Protein AF-A0A2I0QNM2-F1 (afdb_monomer)

Radius of gyration: 20.73 Å; Cα contacts (8 Å, |Δi|>4): 16; chains: 1; bounding box: 50×38×47 Å

Structure (mmCIF, N/CA/C/O backbone):
data_AF-A0A2I0QNM2-F1
#
_entry.id   AF-A0A2I0QNM2-F1
#
loop_
_atom_site.group_PDB
_atom_site.id
_atom_site.type_symbol
_atom_site.label_atom_id
_atom_site.label_alt_id
_atom_site.label_comp_id
_atom_site.label_asym_id
_atom_site.label_entity_id
_atom_site.label_seq_id
_atom_site.pdbx_PDB_ins_code
_atom_site.Cartn_x
_atom_site.Cartn_y
_atom_site.Cartn_z
_atom_site.occupancy
_atom_site.B_iso_or_equiv
_atom_site.auth_seq_id
_atom_site.auth_comp_id
_atom_site.auth_asym_id
_atom_site.auth_atom_id
_atom_site.pdbx_PDB_model_num
ATOM 1 N N . MET A 1 1 ? 18.707 26.419 -33.299 1.00 57.41 1 MET A N 1
ATOM 2 C CA . MET A 1 1 ? 17.979 26.353 -32.012 1.00 57.41 1 MET A CA 1
ATOM 3 C C . MET A 1 1 ? 18.527 25.178 -31.221 1.00 57.41 1 MET A C 1
ATOM 5 O O . MET A 1 1 ? 18.337 24.054 -31.657 1.00 57.41 1 MET A O 1
ATOM 9 N N . GLN A 1 2 ? 19.249 25.409 -30.122 1.00 59.28 2 GLN A N 1
ATOM 10 C CA . GLN A 1 2 ? 19.541 24.330 -29.173 1.00 59.28 2 GLN A CA 1
ATOM 11 C C . GLN A 1 2 ? 18.268 24.068 -28.369 1.00 59.28 2 GLN A C 1
ATOM 13 O O . GLN A 1 2 ? 17.844 24.911 -27.585 1.00 59.28 2 GLN A O 1
ATOM 18 N N . THR A 1 3 ? 17.624 22.930 -28.598 1.00 66.19 3 THR A N 1
ATOM 19 C CA . THR A 1 3 ? 16.518 22.464 -27.760 1.00 66.19 3 THR A CA 1
ATOM 20 C C . THR A 1 3 ? 17.125 21.747 -26.558 1.00 66.19 3 THR A C 1
ATOM 22 O O . THR A 1 3 ? 17.657 20.647 -26.706 1.00 66.19 3 THR A O 1
ATOM 25 N N . MET A 1 4 ? 17.108 22.365 -25.374 1.00 78.06 4 MET A N 1
ATOM 26 C CA . MET A 1 4 ? 17.506 21.665 -24.149 1.00 78.06 4 MET A CA 1
ATOM 27 C C . MET A 1 4 ? 16.487 20.566 -23.843 1.00 78.06 4 MET A C 1
ATOM 29 O O . MET A 1 4 ? 15.302 20.839 -23.662 1.00 78.06 4 MET A O 1
ATOM 33 N N . GLN A 1 5 ? 16.952 19.320 -23.802 1.00 86.94 5 GLN A N 1
ATOM 34 C CA . GLN A 1 5 ? 16.129 18.166 -23.457 1.00 86.94 5 GLN A CA 1
ATOM 35 C C . GLN A 1 5 ? 15.806 18.168 -21.953 1.00 86.94 5 GLN A C 1
ATOM 37 O O 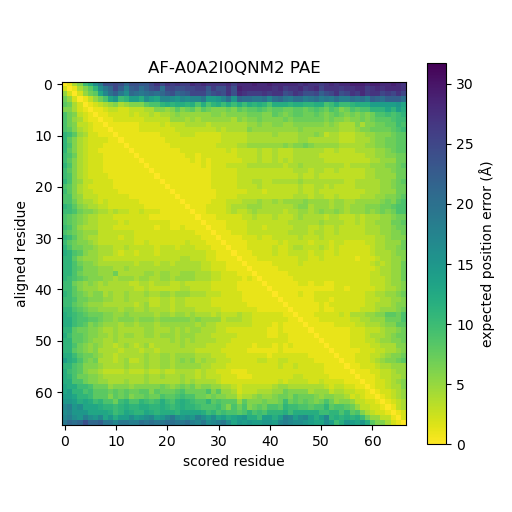. GLN A 1 5 ? 16.672 18.454 -21.124 1.00 86.94 5 GLN A O 1
ATOM 42 N N . GLY A 1 6 ? 14.560 17.842 -21.597 1.00 92.00 6 GLY A N 1
ATOM 43 C CA . GLY A 1 6 ? 14.133 17.717 -20.201 1.00 92.00 6 GLY A CA 1
ATOM 44 C C . GLY A 1 6 ? 14.814 16.548 -19.479 1.00 92.00 6 GLY A C 1
ATOM 45 O O . GLY A 1 6 ? 15.133 15.528 -20.091 1.00 92.00 6 GLY A O 1
ATOM 46 N N . LYS A 1 7 ? 15.023 16.683 -18.163 1.00 93.88 7 LYS A N 1
ATOM 47 C CA . LYS A 1 7 ? 15.603 15.634 -17.311 1.00 93.88 7 LYS A CA 1
ATOM 48 C C . LYS A 1 7 ? 14.508 14.929 -16.515 1.00 93.88 7 LYS A C 1
ATOM 50 O O . LYS A 1 7 ? 13.771 15.573 -15.775 1.00 93.88 7 LYS A O 1
ATOM 55 N N . ALA A 1 8 ? 14.449 13.604 -16.621 1.00 94.88 8 ALA A N 1
ATOM 56 C CA . ALA A 1 8 ? 13.548 12.798 -15.808 1.00 94.88 8 ALA A CA 1
ATOM 57 C C . ALA A 1 8 ? 13.991 12.770 -14.335 1.00 94.88 8 ALA A C 1
ATOM 59 O O . ALA A 1 8 ? 15.183 12.747 -14.014 1.00 94.88 8 ALA A O 1
ATOM 60 N N . HIS A 1 9 ? 13.015 12.743 -13.432 1.00 97.25 9 HIS A N 1
ATOM 61 C CA . HIS A 1 9 ? 13.253 12.576 -12.003 1.00 97.25 9 HIS A CA 1
ATOM 62 C C . HIS A 1 9 ? 13.557 11.104 -11.677 1.00 97.25 9 HIS A C 1
ATOM 64 O O . HIS A 1 9 ? 13.001 10.181 -12.285 1.00 97.25 9 HIS A O 1
ATOM 70 N N . LEU A 1 10 ? 14.458 10.879 -10.719 1.00 97.50 10 LEU A N 1
ATOM 71 C CA . LEU A 1 10 ? 15.025 9.556 -10.449 1.00 97.50 10 LEU A CA 1
ATOM 72 C C . LEU A 1 10 ? 13.957 8.531 -9.998 1.00 97.50 10 LEU A C 1
ATOM 74 O O . LEU A 1 10 ? 13.859 7.488 -10.644 1.00 97.50 10 LEU A O 1
ATOM 78 N N . PRO A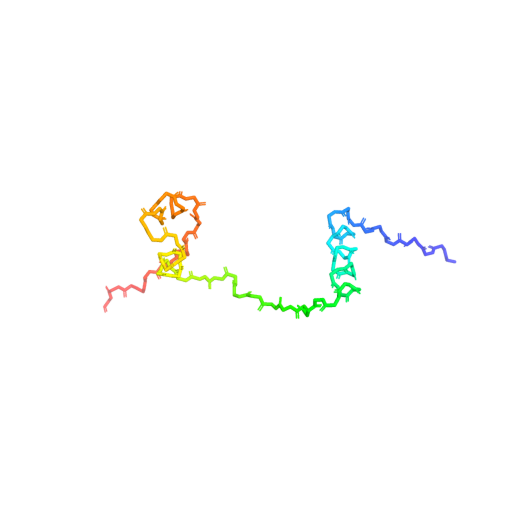 1 11 ? 13.103 8.823 -8.994 1.00 97.75 11 PRO A N 1
ATOM 79 C CA . PRO A 1 11 ? 11.972 7.968 -8.628 1.00 97.75 11 PRO A CA 1
ATOM 80 C C . PRO A 1 11 ? 11.062 7.563 -9.791 1.00 97.75 11 PRO A C 1
ATOM 82 O O . PRO A 1 11 ? 10.730 6.391 -9.920 1.00 97.75 11 PRO A O 1
ATOM 85 N N . HIS A 1 12 ? 10.711 8.492 -10.685 1.00 98.06 12 HIS A N 1
ATOM 86 C CA . HIS A 1 12 ? 9.842 8.176 -11.825 1.00 98.06 12 HIS A CA 1
ATOM 87 C C . HIS A 1 12 ? 10.540 7.268 -12.841 1.00 98.06 12 HIS A C 1
ATOM 89 O O . HIS A 1 12 ? 9.922 6.357 -13.386 1.00 98.06 12 HIS A O 1
ATOM 95 N N . THR A 1 13 ? 11.845 7.468 -13.046 1.00 98.00 13 THR A N 1
ATOM 96 C CA . THR A 1 13 ? 12.656 6.584 -13.896 1.00 98.00 13 THR A CA 1
ATOM 97 C C . THR A 1 13 ? 12.705 5.167 -13.324 1.00 98.00 13 THR A C 1
ATOM 99 O O . THR A 1 13 ? 12.629 4.198 -14.075 1.00 98.00 13 THR A O 1
ATOM 102 N N . LEU A 1 14 ? 12.820 5.036 -11.999 1.00 98.25 14 LEU A N 1
ATOM 103 C CA . LEU A 1 14 ? 12.819 3.738 -11.329 1.00 98.25 14 LEU A CA 1
ATOM 104 C C . LEU A 1 14 ? 11.460 3.041 -11.453 1.00 98.25 14 LEU A C 1
ATOM 106 O O . LEU A 1 14 ? 11.426 1.879 -11.840 1.00 98.25 14 LEU A O 1
ATOM 110 N N . ILE A 1 15 ? 10.359 3.755 -11.193 1.00 98.31 15 ILE A N 1
ATOM 111 C CA . ILE A 1 15 ? 8.997 3.220 -11.342 1.00 98.31 15 ILE A CA 1
ATOM 112 C C . ILE A 1 15 ? 8.792 2.677 -12.759 1.00 98.31 15 ILE A C 1
ATOM 114 O O . ILE A 1 15 ? 8.355 1.541 -12.913 1.00 98.31 15 ILE A O 1
ATOM 118 N N . GLN A 1 16 ? 9.176 3.440 -13.788 1.00 98.31 16 GLN A N 1
ATOM 119 C CA . GLN A 1 16 ? 9.027 3.017 -15.181 1.00 98.31 16 GLN A CA 1
ATOM 120 C C . GLN A 1 16 ? 9.802 1.730 -15.495 1.00 98.31 16 GLN A C 1
ATOM 122 O O . GLN A 1 16 ? 9.240 0.801 -16.069 1.00 98.31 16 GLN A O 1
ATOM 127 N N . LYS A 1 17 ? 11.066 1.640 -15.067 1.00 98.38 17 LYS A N 1
ATOM 128 C CA . LYS A 1 17 ? 11.881 0.431 -15.269 1.00 98.38 17 LYS A CA 1
ATOM 129 C C . LYS A 1 17 ? 11.303 -0.784 -14.549 1.00 98.38 17 LYS A C 1
ATOM 131 O O . LYS A 1 17 ? 11.294 -1.877 -15.102 1.00 98.38 17 LYS A O 1
ATOM 136 N N . THR A 1 18 ? 10.819 -0.604 -13.323 1.00 98.31 18 THR A N 1
ATOM 137 C CA . THR A 1 18 ? 10.190 -1.684 -12.558 1.00 98.31 18 THR A CA 1
ATOM 138 C C . THR A 1 18 ? 8.943 -2.200 -13.272 1.00 98.31 18 THR A C 1
ATOM 140 O O . THR A 1 18 ? 8.805 -3.411 -13.424 1.00 98.31 18 THR A O 1
ATOM 143 N N . ARG A 1 19 ? 8.082 -1.306 -13.780 1.00 98.38 19 ARG A N 1
ATOM 144 C CA . ARG A 1 19 ? 6.899 -1.684 -14.573 1.00 98.38 19 ARG A CA 1
ATOM 145 C C . ARG A 1 19 ? 7.274 -2.542 -15.781 1.00 98.38 19 ARG A C 1
ATOM 147 O O . ARG A 1 19 ? 6.709 -3.613 -15.964 1.00 98.38 19 ARG A O 1
ATOM 154 N N . GLU A 1 20 ? 8.266 -2.109 -16.559 1.00 98.56 20 GLU A N 1
ATOM 155 C CA . GLU A 1 20 ? 8.761 -2.859 -17.722 1.00 98.56 20 GLU A CA 1
ATOM 156 C C . GLU A 1 20 ? 9.231 -4.268 -17.341 1.00 98.56 20 GLU A C 1
ATOM 158 O O . GLU A 1 20 ? 8.902 -5.230 -18.031 1.00 98.56 20 GLU A O 1
ATOM 163 N N . ILE A 1 21 ? 9.942 -4.412 -16.218 1.00 98.69 21 ILE A N 1
ATOM 164 C CA . ILE A 1 21 ? 10.391 -5.720 -15.725 1.00 98.69 21 ILE A CA 1
ATOM 165 C C . ILE A 1 21 ? 9.197 -6.627 -15.412 1.00 98.69 21 ILE A C 1
ATOM 167 O O . ILE A 1 21 ? 9.196 -7.765 -15.874 1.00 98.69 21 ILE A O 1
ATOM 171 N N . PHE A 1 22 ? 8.192 -6.143 -14.670 1.00 98.56 22 PHE A N 1
ATOM 172 C CA . PHE A 1 22 ? 7.001 -6.933 -14.326 1.00 98.56 22 PHE A CA 1
ATOM 173 C C . PHE A 1 22 ? 6.247 -7.421 -15.570 1.00 98.56 22 PHE A C 1
ATOM 175 O O . PHE A 1 22 ? 5.869 -8.591 -15.634 1.00 98.56 22 PHE A O 1
ATOM 182 N N . LEU A 1 23 ? 6.114 -6.568 -16.588 1.00 98.50 23 LEU A N 1
ATOM 183 C CA . LEU A 1 23 ? 5.502 -6.946 -17.864 1.00 98.50 23 LEU A CA 1
ATOM 184 C C . LEU A 1 23 ? 6.323 -8.020 -18.59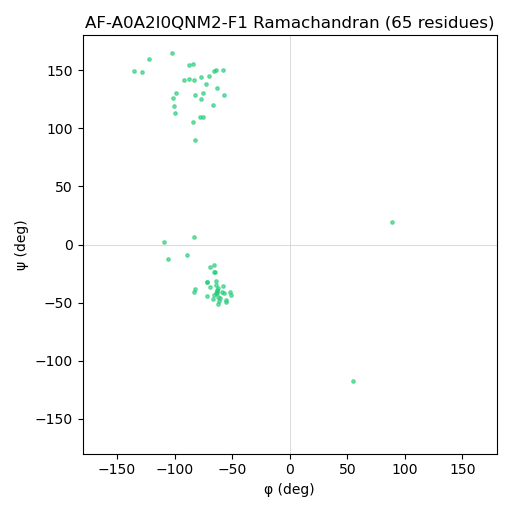6 1.00 98.50 23 LEU A C 1
ATOM 186 O O . LEU A 1 23 ? 5.761 -8.981 -19.116 1.00 98.50 23 LEU A O 1
ATOM 190 N N . ILE A 1 24 ? 7.657 -7.902 -18.606 1.00 98.62 24 ILE A N 1
ATOM 191 C CA . ILE A 1 24 ? 8.551 -8.879 -19.254 1.00 98.62 24 ILE A CA 1
ATOM 192 C C . ILE A 1 24 ? 8.436 -10.267 -18.612 1.00 98.62 24 ILE A C 1
ATOM 194 O O . ILE A 1 24 ? 8.487 -11.271 -19.321 1.00 98.62 24 ILE A O 1
ATOM 198 N N . ILE A 1 25 ? 8.276 -10.341 -17.288 1.00 98.50 25 ILE A N 1
ATOM 199 C CA . ILE A 1 25 ? 8.120 -11.619 -16.575 1.00 98.50 25 ILE A CA 1
ATOM 200 C C . ILE A 1 25 ? 6.676 -12.156 -16.596 1.00 98.50 25 ILE A C 1
ATOM 202 O O . ILE A 1 25 ? 6.403 -13.177 -15.969 1.00 98.50 25 ILE A O 1
ATOM 206 N N . GLY A 1 26 ? 5.772 -11.506 -17.339 1.00 98.44 26 GLY A N 1
ATOM 207 C CA . GLY A 1 26 ? 4.427 -12.004 -17.634 1.00 98.44 26 GLY A CA 1
ATOM 208 C C . GLY A 1 26 ? 3.350 -11.629 -16.618 1.00 98.44 26 GLY A C 1
ATOM 209 O O . GLY A 1 26 ? 2.324 -12.301 -16.571 1.00 98.44 26 GLY A O 1
ATOM 210 N N . PHE A 1 27 ? 3.570 -10.602 -15.794 1.00 98.62 27 PHE A N 1
ATOM 211 C CA . PHE A 1 27 ? 2.519 -10.073 -14.923 1.00 98.62 27 PHE A CA 1
ATOM 212 C C . PHE A 1 27 ? 1.634 -9.096 -15.695 1.00 98.62 27 PHE A C 1
ATOM 214 O O . PHE A 1 27 ? 2.134 -8.270 -16.461 1.00 98.62 27 PHE A O 1
ATOM 221 N N . ASP A 1 28 ? 0.334 -9.147 -15.419 1.00 98.31 28 ASP A N 1
ATOM 222 C CA . ASP A 1 28 ? -0.619 -8.156 -15.902 1.00 98.31 28 ASP A CA 1
ATOM 223 C C . ASP A 1 28 ? -0.598 -6.924 -14.995 1.00 98.31 28 ASP A C 1
ATOM 225 O O . ASP A 1 28 ? -0.712 -7.016 -13.769 1.00 98.31 28 ASP A O 1
ATOM 229 N N . GLU A 1 29 ? -0.451 -5.751 -15.604 1.00 98.19 29 GLU A N 1
ATOM 230 C CA . GLU A 1 29 ? -0.547 -4.490 -14.881 1.00 98.19 29 GLU A CA 1
ATOM 231 C C . GLU A 1 29 ? -2.014 -4.172 -14.560 1.00 98.19 29 GLU A C 1
ATOM 233 O O . GLU A 1 29 ? -2.875 -4.206 -15.440 1.00 98.19 29 GLU A O 1
ATOM 238 N N . ILE A 1 30 ? -2.289 -3.848 -13.293 1.00 98.00 30 ILE A N 1
ATOM 239 C CA . ILE A 1 30 ? -3.626 -3.507 -12.798 1.00 98.00 30 ILE A CA 1
ATOM 240 C C . ILE A 1 30 ? -3.578 -2.275 -11.891 1.00 98.00 30 ILE A C 1
ATOM 242 O O . ILE A 1 30 ? -2.601 -2.046 -11.175 1.00 98.00 30 ILE A O 1
ATOM 246 N N . GLU A 1 31 ? -4.665 -1.507 -11.884 1.00 97.31 31 GLU A N 1
ATOM 247 C CA . GLU A 1 31 ? -4.862 -0.385 -10.967 1.00 97.31 31 GLU A CA 1
ATOM 248 C C . GLU A 1 31 ? -5.757 -0.816 -9.803 1.00 97.31 31 GLU A C 1
ATOM 250 O O . GLU A 1 31 ? -6.939 -1.111 -9.977 1.00 97.31 31 GLU A O 1
ATOM 255 N N . ASN A 1 32 ? -5.183 -0.863 -8.602 1.00 96.50 32 ASN A N 1
ATOM 256 C CA . ASN A 1 32 ? -5.916 -1.228 -7.395 1.00 96.50 32 ASN A CA 1
ATOM 257 C C . ASN A 1 32 ? -6.583 -0.000 -6.751 1.00 96.50 32 ASN A C 1
ATOM 259 O O . ASN A 1 32 ? -6.081 1.119 -6.894 1.00 96.50 32 ASN A O 1
ATOM 263 N N . PRO A 1 33 ? -7.669 -0.189 -5.981 1.00 97.00 33 PRO A N 1
ATOM 264 C CA . PRO A 1 33 ? -8.265 0.887 -5.199 1.00 97.00 33 PRO A CA 1
ATOM 265 C C . PRO A 1 33 ? -7.255 1.516 -4.233 1.00 97.00 33 PRO A C 1
ATOM 267 O O . PRO A 1 33 ? -6.611 0.817 -3.453 1.00 97.00 33 PRO A O 1
ATOM 270 N N . LEU A 1 34 ? -7.141 2.846 -4.267 1.00 96.25 34 LEU A N 1
ATOM 271 C CA . LEU A 1 34 ? -6.283 3.597 -3.345 1.00 96.25 34 LEU A CA 1
ATOM 272 C C . LEU A 1 34 ? -6.966 3.844 -1.993 1.00 96.25 34 LEU A C 1
ATOM 274 O O . LEU A 1 34 ? -6.321 3.793 -0.949 1.00 96.25 34 LEU A O 1
ATOM 278 N N . PHE A 1 35 ? -8.272 4.115 -2.019 1.00 96.69 35 PHE A N 1
ATOM 279 C CA . PHE A 1 35 ? -9.089 4.295 -0.824 1.00 96.69 35 PHE A CA 1
ATOM 280 C C . PHE A 1 35 ? -9.866 3.012 -0.562 1.00 96.69 35 PHE A C 1
ATOM 282 O O . PHE A 1 35 ? -10.668 2.586 -1.394 1.00 96.69 35 PHE A O 1
ATOM 289 N N . ILE A 1 36 ? -9.618 2.408 0.595 1.00 96.69 36 ILE A N 1
ATOM 290 C CA . ILE A 1 36 ? -10.264 1.173 1.040 1.00 96.69 36 ILE A CA 1
ATOM 291 C C . ILE A 1 36 ? -10.956 1.407 2.378 1.00 96.69 36 ILE A C 1
ATOM 293 O O . ILE A 1 36 ? -10.628 2.356 3.092 1.00 96.69 36 ILE A O 1
ATOM 297 N N . GLN A 1 37 ? -11.919 0.551 2.706 1.00 97.31 37 GLN A N 1
ATOM 298 C CA . GLN A 1 37 ? -12.596 0.604 3.997 1.00 97.31 37 GLN A CA 1
ATOM 299 C C . GLN A 1 37 ? -11.788 -0.151 5.064 1.00 97.31 37 GLN A C 1
ATOM 301 O O . GLN A 1 37 ? -11.011 -1.060 4.752 1.00 97.31 37 GLN A O 1
ATOM 306 N N . GLU A 1 38 ? -11.970 0.195 6.338 1.00 96.62 38 GLU A N 1
ATOM 307 C CA . GLU A 1 38 ? -11.249 -0.454 7.443 1.00 96.62 38 GLU A CA 1
ATOM 308 C C . GLU A 1 38 ? -11.626 -1.935 7.618 1.00 96.62 38 GLU A C 1
ATOM 310 O O . GLU A 1 38 ? -10.824 -2.744 8.101 1.00 96.62 38 GLU A O 1
ATOM 315 N N . GLU A 1 39 ? -12.810 -2.337 7.154 1.00 96.81 39 GLU A N 1
ATOM 316 C CA . GLU A 1 39 ? -13.236 -3.732 7.142 1.00 96.81 39 GLU A CA 1
ATOM 317 C C . GLU A 1 39 ? -12.356 -4.576 6.221 1.00 96.81 39 GLU A C 1
ATOM 319 O O . GLU A 1 39 ? -12.131 -5.749 6.510 1.00 96.81 39 GLU A O 1
ATOM 324 N N . ASP A 1 40 ? -11.822 -4.011 5.136 1.00 97.31 40 ASP A N 1
ATOM 325 C CA . ASP A 1 40 ? -10.930 -4.746 4.236 1.00 97.31 40 ASP A CA 1
ATOM 326 C C . ASP A 1 40 ? -9.559 -4.984 4.875 1.00 97.31 40 ASP A C 1
ATOM 328 O O . ASP A 1 40 ? -8.973 -6.053 4.689 1.00 97.31 40 ASP A O 1
ATOM 332 N N . VAL A 1 41 ? -9.094 -4.055 5.717 1.00 97.12 41 VAL A N 1
ATOM 333 C CA . VAL A 1 41 ? -7.919 -4.267 6.578 1.00 97.12 41 VAL A CA 1
ATOM 334 C C . VAL A 1 41 ? -8.223 -5.354 7.608 1.00 97.12 41 VAL A C 1
ATOM 336 O O . VAL A 1 41 ? -7.425 -6.269 7.805 1.00 97.12 41 VAL A O 1
ATOM 339 N N . SER A 1 42 ? -9.410 -5.321 8.211 1.00 96.81 42 SER A N 1
ATOM 340 C CA . SER A 1 42 ? -9.843 -6.330 9.184 1.00 96.81 42 SER A CA 1
ATOM 341 C C . SER A 1 42 ? -9.948 -7.732 8.578 1.00 96.81 42 SER A C 1
ATOM 343 O O . SER A 1 42 ? -9.522 -8.702 9.204 1.00 96.81 42 SER A O 1
ATOM 345 N N . LYS A 1 43 ? -10.437 -7.861 7.339 1.00 97.75 43 LYS A N 1
ATOM 346 C CA . LYS A 1 43 ? -10.483 -9.140 6.606 1.00 97.75 43 LYS A CA 1
ATOM 347 C C . LYS A 1 43 ? -9.088 -9.701 6.323 1.00 97.75 43 LYS A C 1
ATOM 349 O O . LYS A 1 43 ? -8.924 -10.917 6.335 1.00 97.75 43 LYS A O 1
ATOM 354 N N . GLN A 1 44 ? -8.102 -8.840 6.064 1.00 97.19 44 GLN A N 1
ATOM 355 C CA . GLN A 1 44 ? -6.734 -9.253 5.732 1.00 97.19 44 GLN A CA 1
ATOM 356 C C . GLN A 1 44 ? -5.884 -9.564 6.973 1.00 97.19 44 GLN A C 1
ATOM 358 O O . GLN A 1 44 ? -5.137 -10.539 6.970 1.00 97.19 44 GLN A O 1
ATOM 363 N N . TYR A 1 45 ? -6.007 -8.761 8.033 1.00 96.62 45 TYR A N 1
ATOM 364 C CA . TYR A 1 45 ? -5.136 -8.825 9.215 1.00 96.62 45 TYR A CA 1
ATOM 365 C C . TYR A 1 45 ? -5.800 -9.454 10.451 1.00 96.62 45 TYR A C 1
ATOM 367 O O . TYR A 1 45 ? -5.123 -9.776 11.430 1.00 96.62 45 TYR A O 1
ATOM 375 N N 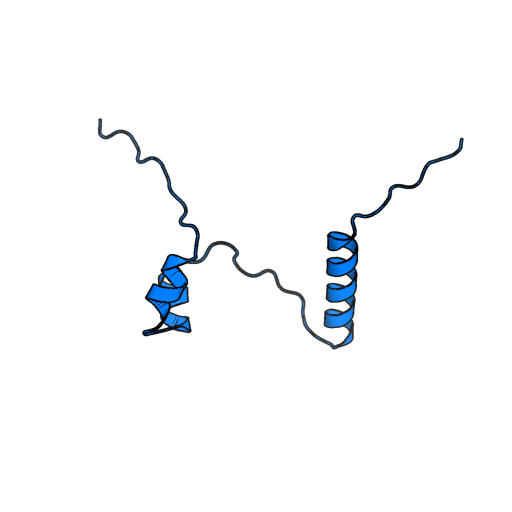. GLY A 1 46 ? -7.122 -9.642 10.449 1.00 96.50 46 GLY A N 1
ATOM 376 C CA . GLY A 1 46 ? -7.858 -10.255 11.552 1.00 96.50 46 GLY A CA 1
ATOM 377 C C . GLY A 1 46 ? -7.605 -9.546 12.885 1.00 96.50 46 GLY A C 1
ATOM 378 O O . GLY A 1 46 ? -7.904 -8.367 13.048 1.00 96.50 46 GLY A O 1
ATOM 379 N N . LYS A 1 47 ? -7.030 -10.269 13.854 1.00 96.88 47 LYS A N 1
ATOM 380 C CA . LYS A 1 47 ? -6.755 -9.740 15.203 1.00 96.88 47 LYS A CA 1
ATOM 381 C C . LYS A 1 47 ? -5.655 -8.676 15.240 1.00 96.88 47 LYS A C 1
ATOM 383 O O . LYS A 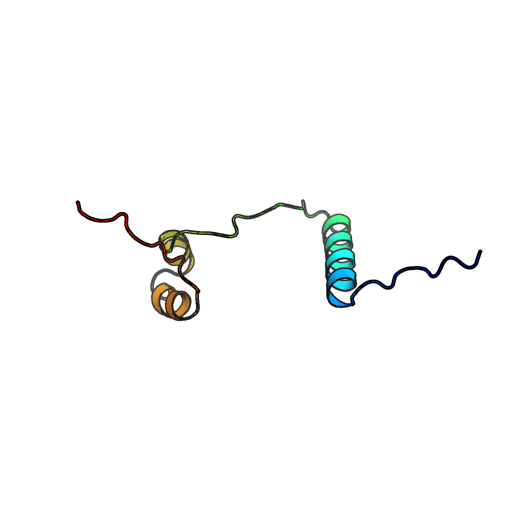1 47 ? -5.588 -7.933 16.213 1.00 96.88 47 LYS A O 1
ATOM 388 N N . GLU A 1 48 ? -4.807 -8.605 14.217 1.00 97.50 48 GLU A N 1
ATOM 389 C CA . GLU A 1 48 ? -3.719 -7.622 14.137 1.00 97.50 48 GLU A CA 1
ATOM 390 C C . GLU A 1 48 ? -4.156 -6.310 13.475 1.00 97.50 48 GLU A C 1
ATOM 392 O O . GLU A 1 48 ? -3.426 -5.320 13.533 1.00 97.50 48 GLU A O 1
ATOM 397 N N . ALA A 1 49 ? -5.364 -6.268 12.900 1.00 97.81 49 ALA A N 1
ATOM 398 C CA . ALA A 1 49 ? -5.886 -5.094 12.207 1.00 97.81 49 ALA A CA 1
ATOM 399 C C . ALA A 1 49 ? -5.813 -3.791 13.027 1.00 97.81 49 ALA A C 1
ATOM 401 O O . ALA A 1 49 ? -5.393 -2.789 12.450 1.00 97.81 49 ALA A O 1
ATOM 402 N N . PRO A 1 50 ? -6.098 -3.763 14.348 1.00 97.44 50 PRO A N 1
ATOM 403 C CA . PRO A 1 50 ? -5.996 -2.530 15.131 1.00 97.44 50 PRO A CA 1
ATOM 404 C C . PRO A 1 50 ? -4.598 -1.894 15.115 1.00 97.44 50 PRO A C 1
ATOM 406 O O . PRO A 1 50 ? -4.481 -0.675 15.074 1.00 97.44 50 PRO A O 1
ATOM 409 N N . VAL A 1 51 ? -3.530 -2.702 15.094 1.00 97.75 51 VAL A N 1
ATOM 410 C CA . VAL A 1 51 ? -2.144 -2.193 15.053 1.00 97.75 51 VAL A CA 1
ATOM 411 C C . VAL A 1 51 ? -1.815 -1.599 13.683 1.00 97.75 51 VAL A C 1
ATOM 413 O O . VAL A 1 51 ? -1.038 -0.649 13.586 1.00 97.75 51 VAL A O 1
ATOM 416 N N . THR A 1 52 ? -2.403 -2.147 12.621 1.00 96.44 52 THR A N 1
ATOM 417 C CA . THR A 1 52 ? -2.275 -1.602 11.266 1.00 96.44 52 THR A CA 1
ATOM 418 C C . THR A 1 52 ? -3.068 -0.302 11.122 1.00 96.44 52 THR A C 1
ATOM 420 O O . THR A 1 52 ? -2.535 0.669 10.588 1.00 96.44 52 THR A O 1
ATOM 423 N N . LEU A 1 53 ? -4.303 -0.254 11.634 1.00 97.44 53 LEU A N 1
ATOM 424 C CA . LEU A 1 53 ? -5.183 0.920 11.557 1.00 97.44 53 LEU A CA 1
ATOM 425 C C . LEU A 1 53 ? -4.648 2.131 12.342 1.00 97.44 53 LEU A C 1
ATOM 427 O O . LEU A 1 53 ? -4.929 3.266 11.976 1.00 97.44 53 LEU A O 1
ATOM 431 N N . ASP A 1 54 ? -3.797 1.918 13.347 1.00 97.69 54 ASP A N 1
ATOM 432 C CA . ASP A 1 54 ? -3.098 3.002 14.058 1.00 97.69 54 ASP A CA 1
ATOM 433 C C . ASP A 1 54 ? -2.096 3.778 13.171 1.00 97.69 54 ASP A C 1
ATOM 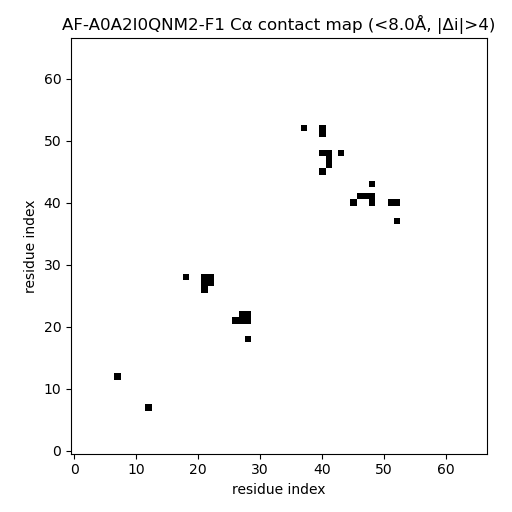435 O O . ASP A 1 54 ? -1.676 4.885 13.499 1.00 97.69 54 ASP A O 1
AT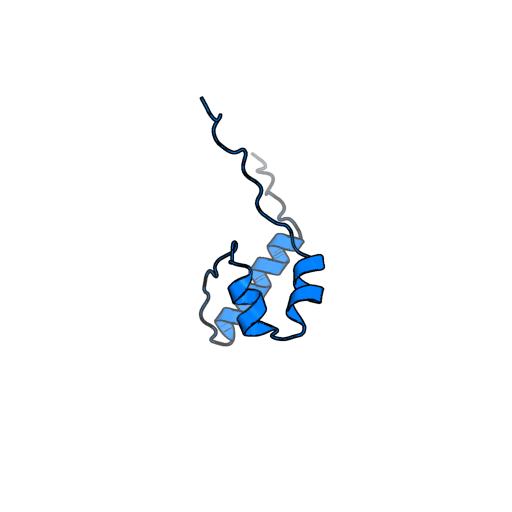OM 439 N N . ARG A 1 55 ? -1.696 3.215 12.020 1.00 96.38 55 ARG A N 1
ATOM 440 C CA . ARG A 1 55 ? -0.648 3.771 11.142 1.00 96.38 55 ARG A CA 1
ATOM 441 C C . ARG A 1 55 ? -1.173 4.352 9.831 1.00 96.38 55 ARG A C 1
ATOM 443 O O . ARG A 1 55 ? -0.367 4.766 8.995 1.00 96.38 55 ARG A O 1
ATOM 450 N N . VAL A 1 56 ? -2.487 4.343 9.615 1.00 96.31 56 VAL A N 1
ATOM 451 C CA . VAL A 1 56 ? -3.102 4.821 8.369 1.00 96.31 56 VAL A CA 1
ATOM 452 C C . VAL A 1 56 ? -3.716 6.206 8.540 1.00 96.31 56 VAL A C 1
ATOM 454 O O . VAL A 1 56 ? -3.933 6.691 9.648 1.00 96.31 56 VAL A O 1
ATOM 457 N N . PHE A 1 57 ? -4.005 6.854 7.415 1.00 96.75 57 PHE A N 1
ATOM 458 C CA . PHE A 1 57 ? -4.721 8.123 7.392 1.00 96.75 57 PHE A CA 1
ATOM 459 C C . PHE A 1 57 ? -6.195 7.884 7.076 1.00 96.75 57 PHE A C 1
ATOM 461 O O . PHE A 1 57 ? -6.519 7.217 6.094 1.00 96.75 57 PHE A O 1
ATOM 468 N N . TYR A 1 58 ? -7.079 8.472 7.882 1.00 96.56 58 TYR A N 1
ATOM 469 C CA . TYR A 1 58 ? -8.519 8.459 7.646 1.00 96.56 58 TYR A CA 1
ATOM 470 C C . TYR A 1 58 ? -8.956 9.689 6.849 1.00 96.56 58 TYR A C 1
ATOM 472 O O . TYR A 1 58 ? -8.474 10.804 7.071 1.00 96.56 58 TYR A O 1
ATOM 480 N N . LEU A 1 59 ? -9.901 9.489 5.931 1.00 96.38 59 LEU A N 1
ATOM 481 C CA . LEU A 1 59 ? -10.546 10.586 5.219 1.00 96.38 59 LEU A CA 1
ATOM 482 C C . LEU A 1 59 ? -11.596 11.239 6.123 1.00 96.38 59 LEU A C 1
ATOM 484 O O . LEU A 1 59 ? -12.638 10.653 6.403 1.00 96.38 59 LEU A O 1
ATOM 488 N N . GLY A 1 60 ? -11.318 12.463 6.566 1.00 94.25 60 GLY A N 1
ATOM 489 C CA . GLY A 1 60 ? -12.288 13.304 7.264 1.00 94.25 60 GLY A CA 1
ATOM 490 C C . GLY A 1 60 ? -13.121 14.137 6.289 1.00 94.25 60 GLY A C 1
ATOM 491 O O . GLY A 1 60 ? -12.602 14.647 5.297 1.00 94.25 60 GLY A O 1
ATOM 492 N N . GLY A 1 61 ? -14.404 14.316 6.595 1.00 93.12 61 GLY A N 1
ATOM 493 C CA . GLY A 1 61 ? -15.299 15.245 5.906 1.00 93.12 61 GLY A CA 1
ATOM 494 C C . GLY A 1 61 ? -15.998 16.155 6.911 1.00 93.12 61 GLY A C 1
ATOM 495 O O . GLY A 1 61 ? -16.252 15.748 8.044 1.00 93.12 61 GLY A O 1
ATOM 496 N N . LEU A 1 62 ? -16.304 17.391 6.515 1.00 94.75 62 LEU A N 1
ATOM 497 C CA . LEU A 1 62 ? -17.136 18.275 7.330 1.00 94.75 62 LEU A CA 1
ATOM 498 C C . LEU A 1 62 ? -18.603 17.838 7.189 1.00 94.75 62 LEU A C 1
ATOM 500 O O . LEU A 1 62 ? -19.080 17.756 6.053 1.00 94.75 62 LEU A O 1
ATOM 504 N N . PRO A 1 63 ? -19.324 17.553 8.290 1.00 93.12 63 PRO A N 1
ATOM 505 C CA . PRO A 1 63 ? -20.749 17.275 8.203 1.00 93.12 63 PRO A CA 1
ATOM 506 C 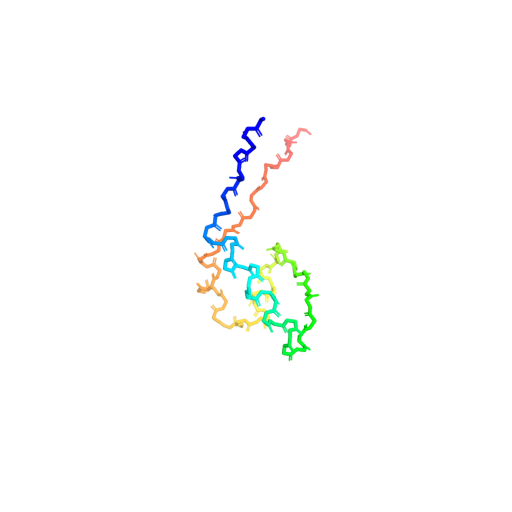C . PRO A 1 63 ? -21.489 18.522 7.708 1.00 93.12 63 PRO A C 1
ATOM 508 O O . PRO A 1 63 ? -21.065 19.655 7.955 1.00 93.12 63 PRO A O 1
ATOM 511 N N . GLY A 1 64 ? -22.602 18.310 7.005 1.00 92.94 64 GLY A N 1
ATOM 512 C CA . GLY A 1 64 ? -23.516 19.403 6.683 1.00 92.94 64 GLY A CA 1
ATOM 513 C C . GLY A 1 64 ? -24.016 20.083 7.965 1.00 92.94 64 GLY A C 1
ATOM 514 O O . GLY A 1 64 ? -24.085 19.425 9.006 1.00 92.94 64 GLY A O 1
ATOM 515 N N . PRO A 1 65 ? -24.334 21.389 7.918 1.00 91.19 65 PRO A N 1
ATOM 516 C CA . PRO A 1 65 ? -24.891 22.071 9.075 1.00 91.19 65 PRO A CA 1
ATOM 517 C C . PRO A 1 65 ? -26.243 21.446 9.433 1.00 91.19 65 PRO A C 1
ATOM 519 O O . PRO A 1 65 ? -27.066 21.203 8.553 1.00 91.19 65 PRO A O 1
ATOM 522 N N . ASP A 1 66 ? -26.454 21.196 10.720 1.00 83.25 66 ASP A N 1
ATOM 523 C CA . ASP A 1 66 ? -27.739 20.750 11.257 1.00 83.25 66 ASP A CA 1
ATOM 524 C C . ASP A 1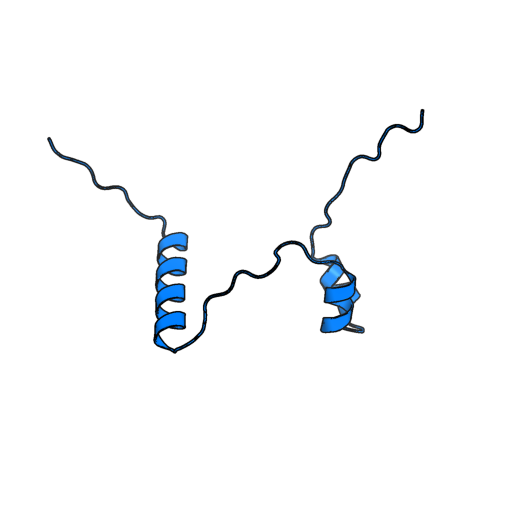 66 ? -28.618 22.000 11.452 1.00 83.25 66 ASP A C 1
ATOM 526 O O . ASP A 1 66 ? -28.499 22.698 12.463 1.00 83.25 66 ASP A O 1
ATOM 530 N N . ILE A 1 67 ? -29.375 22.367 10.409 1.00 74.81 67 ILE A N 1
ATOM 531 C CA . ILE A 1 67 ? -30.283 23.532 10.365 1.00 74.81 67 ILE A CA 1
ATOM 532 C C . ILE A 1 67 ? -31.739 23.114 10.206 1.00 74.81 67 ILE A C 1
ATOM 534 O O . ILE A 1 67 ? -32.010 22.181 9.418 1.00 74.81 67 ILE A O 1
#

Solvent-accessible surface area (backbone atoms only — not comparable to full-atom values): 4706 Å² total; per-residue (Å²): 134,91,80,82,77,86,82,83,57,68,71,61,55,50,52,54,52,51,52,53,51,45,47,73,78,70,49,82,88,78,88,75,82,87,81,77,61,71,66,59,47,33,73,74,46,52,92,54,22,67,71,55,60,73,75,59,86,80,90,83,79,84,78,77,84,92,123

Mean predicted aligned error: 5.37 Å

Nearest PDB structures (foldseek):
  2du3-assembly1_B  TM=9.165E-01  e=3.677E-03  Archaeoglobus fulgidus

Sequence (67 aa):
MQTMQGKAHLPHTLIQKTREIFLIIGFDEIENPLFIQEEDVSKQYGKEAPVTLDRVFYLGGLPGPDI

Secondary structure (DSSP, 8-state):
---PPPPPPHHHHHHHHHHHHHHHTTPPP----SS--HHHHHHHHGGGHHHHHTTSPP---PPPP--

pLDDT: mean 94.32, std 8.44, range [57.41, 98.69]

Foldseek 3Di:
DPDDDDDDDPVVVVVVVVVVVCVVVPDDDDDDDPDDDLVVLCVVQPPCSVVVVVPDDDDDDDDDDPD